Protein AF-A0A926E1I6-F1 (afdb_monomer_lite)

Radius of gyration: 15.55 Å; chains: 1; boundin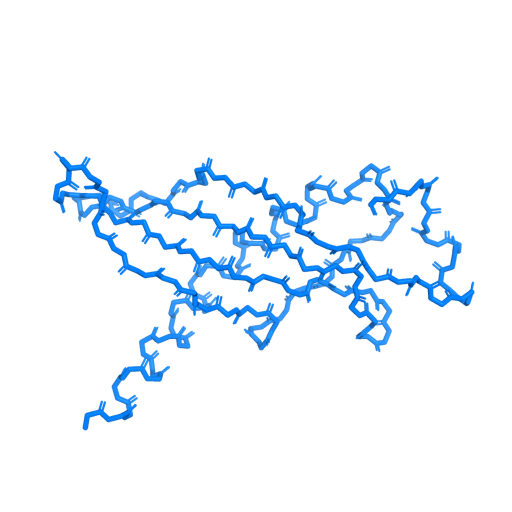g box: 35×35×46 Å

Foldseek 3Di:
DVVVVVVVLLVVLVVCVVVVQVVQQVVCVQWFPDRWDFDSVQKDFDDWDADVPHNQKIKTKIWGQTADDPRHGFFTKIWIWMAGNPPRDIDTPDIDTPGTDDDDPVRVVGTPDDD

Organism: NCBI:txid2763658

Structure (mmCIF, N/CA/C/O backbone):
data_AF-A0A926E1I6-F1
#
_entry.id   AF-A0A926E1I6-F1
#
loop_
_atom_site.group_PDB
_atom_site.id
_atom_site.type_symbol
_atom_site.label_atom_id
_atom_site.label_alt_id
_atom_site.label_comp_id
_atom_site.label_asym_id
_atom_site.label_entity_id
_atom_site.label_seq_id
_atom_site.pdbx_PDB_ins_code
_atom_site.Cartn_x
_atom_site.Cartn_y
_atom_site.Cartn_z
_atom_site.occupancy
_atom_site.B_iso_or_equiv
_atom_site.auth_seq_id
_atom_site.auth_comp_id
_atom_site.auth_asym_id
_atom_site.auth_atom_id
_atom_site.pdbx_PDB_model_num
ATOM 1 N N . MET A 1 1 ? 7.676 -23.881 -13.061 1.00 49.50 1 MET A N 1
ATOM 2 C CA . MET A 1 1 ? 7.232 -22.500 -13.372 1.00 49.50 1 MET A CA 1
ATOM 3 C C . MET A 1 1 ? 6.436 -21.828 -12.245 1.00 49.50 1 MET A C 1
ATOM 5 O O . MET A 1 1 ? 6.685 -20.659 -12.005 1.00 49.50 1 MET A O 1
ATOM 9 N N . HIS A 1 2 ? 5.565 -22.513 -11.486 1.00 56.94 2 HIS A N 1
ATOM 10 C CA . HIS A 1 2 ? 4.769 -21.868 -10.417 1.00 56.94 2 HIS A CA 1
ATOM 11 C C . HIS A 1 2 ? 5.560 -21.263 -9.236 1.00 56.94 2 HIS A C 1
ATOM 13 O O . HIS A 1 2 ? 5.134 -20.256 -8.677 1.00 56.94 2 HIS A O 1
ATOM 19 N N . HIS A 1 3 ? 6.716 -21.825 -8.864 1.00 60.47 3 HIS A N 1
ATOM 20 C CA . HIS A 1 3 ? 7.511 -21.316 -7.735 1.00 60.47 3 HIS A CA 1
ATOM 21 C C . HIS A 1 3 ? 8.189 -19.962 -8.008 1.00 60.47 3 HIS A C 1
ATOM 23 O O . HIS A 1 3 ? 8.269 -19.137 -7.102 1.00 60.47 3 HIS A O 1
ATOM 29 N N . ALA A 1 4 ? 8.630 -19.711 -9.246 1.00 64.56 4 ALA A N 1
ATOM 30 C CA . ALA A 1 4 ? 9.307 -18.465 -9.615 1.00 64.56 4 ALA A CA 1
ATOM 31 C C . ALA A 1 4 ? 8.361 -17.253 -9.553 1.00 64.56 4 ALA A C 1
ATOM 33 O O . ALA A 1 4 ? 8.743 -16.200 -9.049 1.00 64.56 4 ALA A O 1
ATOM 34 N N . ASN A 1 5 ? 7.103 -17.425 -9.976 1.00 77.69 5 ASN A N 1
ATOM 35 C CA . ASN A 1 5 ? 6.099 -16.358 -9.934 1.00 77.69 5 ASN A CA 1
ATOM 36 C C . ASN A 1 5 ? 5.754 -15.959 -8.495 1.00 77.69 5 ASN A C 1
ATOM 38 O O . ASN A 1 5 ? 5.667 -14.775 -8.190 1.00 77.69 5 ASN A O 1
ATOM 42 N N . ARG A 1 6 ? 5.633 -16.939 -7.588 1.00 83.88 6 ARG A N 1
ATOM 43 C CA . ARG A 1 6 ? 5.348 -16.667 -6.173 1.00 83.88 6 ARG A CA 1
ATOM 44 C C . ARG A 1 6 ? 6.499 -15.937 -5.483 1.00 83.88 6 ARG A C 1
ATOM 46 O O . ARG A 1 6 ? 6.255 -14.981 -4.759 1.00 83.88 6 ARG A O 1
ATOM 53 N N . LEU A 1 7 ? 7.740 -16.352 -5.748 1.00 88.38 7 LEU A N 1
ATOM 54 C CA . LEU A 1 7 ? 8.915 -15.663 -5.217 1.00 88.38 7 LEU A CA 1
ATOM 55 C C . LEU A 1 7 ? 8.991 -14.220 -5.734 1.00 88.38 7 LEU A C 1
ATOM 57 O O . LEU A 1 7 ? 9.211 -13.311 -4.945 1.00 88.38 7 LEU A O 1
ATOM 61 N N . CYS A 1 8 ? 8.741 -14.002 -7.029 1.00 89.25 8 CYS A N 1
ATOM 62 C CA . CYS A 1 8 ? 8.693 -12.661 -7.613 1.00 89.25 8 CYS A CA 1
ATOM 63 C C . CYS A 1 8 ? 7.630 -11.779 -6.937 1.00 89.25 8 CYS A C 1
ATOM 65 O O . CYS A 1 8 ? 7.934 -10.660 -6.527 1.00 89.25 8 CYS A O 1
ATOM 67 N N . GLU A 1 9 ? 6.410 -12.292 -6.749 1.00 90.38 9 GLU A N 1
ATOM 68 C CA . GLU A 1 9 ? 5.351 -11.573 -6.034 1.00 90.38 9 GLU A CA 1
ATOM 69 C C . GLU A 1 9 ? 5.746 -11.219 -4.596 1.00 90.38 9 GLU A C 1
ATOM 71 O O . GLU A 1 9 ? 5.542 -10.083 -4.167 1.00 90.38 9 GLU A O 1
ATOM 76 N N . ASP A 1 10 ? 6.314 -12.167 -3.851 1.00 91.38 10 ASP A N 1
ATOM 77 C CA . ASP A 1 10 ? 6.719 -11.951 -2.461 1.00 91.38 10 ASP A CA 1
ATOM 78 C C . ASP A 1 10 ? 7.869 -10.937 -2.360 1.00 91.38 10 ASP A C 1
ATOM 80 O O . ASP A 1 10 ? 7.849 -10.063 -1.489 1.00 91.38 10 ASP A O 1
ATOM 84 N N . THR A 1 11 ? 8.823 -10.978 -3.294 1.00 93.25 11 THR A N 1
ATOM 85 C CA . THR A 1 11 ? 9.897 -9.984 -3.404 1.00 93.25 11 THR A CA 1
ATOM 86 C C . THR A 1 11 ? 9.348 -8.596 -3.721 1.00 93.25 11 THR A C 1
ATOM 88 O O . THR A 1 11 ? 9.720 -7.634 -3.051 1.00 93.25 11 THR A O 1
ATOM 91 N N . LEU A 1 12 ? 8.421 -8.471 -4.676 1.00 94.00 12 LEU A N 1
ATOM 92 C CA . LEU A 1 12 ? 7.778 -7.191 -4.979 1.00 94.00 12 LEU A CA 1
ATOM 93 C C . LEU A 1 12 ? 7.023 -6.660 -3.753 1.00 94.00 12 LEU A C 1
ATOM 95 O O . LEU A 1 12 ? 7.217 -5.512 -3.361 1.00 94.00 12 LEU A O 1
ATOM 99 N N . ARG A 1 13 ? 6.229 -7.490 -3.066 1.00 94.69 13 ARG A N 1
ATOM 100 C CA . ARG A 1 13 ? 5.560 -7.076 -1.820 1.00 94.69 13 ARG A CA 1
ATOM 101 C C . ARG A 1 13 ? 6.566 -6.560 -0.792 1.00 94.69 13 ARG A C 1
ATOM 103 O O . ARG A 1 13 ? 6.329 -5.511 -0.205 1.00 94.69 13 ARG A O 1
ATOM 110 N N . ALA A 1 14 ? 7.686 -7.254 -0.593 1.00 93.81 14 ALA A N 1
ATOM 111 C CA . ALA A 1 14 ? 8.718 -6.842 0.356 1.00 93.81 14 ALA A CA 1
ATOM 112 C C . ALA A 1 14 ? 9.366 -5.495 -0.015 1.00 93.81 14 ALA A C 1
ATOM 114 O O . ALA A 1 14 ? 9.517 -4.641 0.857 1.00 93.81 14 ALA A O 1
ATOM 115 N N . ILE A 1 15 ? 9.690 -5.283 -1.296 1.00 94.56 15 ILE A N 1
ATOM 116 C CA . ILE A 1 15 ? 10.298 -4.041 -1.801 1.00 94.56 15 ILE A CA 1
ATOM 117 C C . ILE A 1 15 ? 9.346 -2.849 -1.634 1.00 94.56 15 ILE A C 1
ATOM 119 O O . ILE A 1 15 ? 9.758 -1.784 -1.178 1.00 94.56 15 ILE A O 1
ATOM 123 N N . PHE A 1 16 ? 8.064 -3.020 -1.971 1.00 96.06 16 PHE A N 1
ATOM 124 C CA . PHE A 1 16 ? 7.092 -1.921 -1.986 1.00 96.06 16 PHE A CA 1
ATOM 125 C C . PHE A 1 16 ? 6.386 -1.686 -0.642 1.00 96.06 16 PHE A C 1
ATOM 127 O O . PHE A 1 16 ? 5.776 -0.631 -0.456 1.00 96.06 16 PHE A O 1
ATOM 134 N N . LEU A 1 17 ? 6.472 -2.621 0.312 1.00 96.25 17 LEU A N 1
ATOM 135 C CA . LEU A 1 17 ? 5.801 -2.525 1.614 1.00 96.25 17 LEU A CA 1
ATOM 136 C C . LEU A 1 17 ? 6.125 -1.240 2.398 1.00 96.25 17 LEU A C 1
ATOM 138 O O . LEU A 1 17 ? 5.175 -0.630 2.897 1.00 96.25 17 LEU A O 1
ATOM 142 N N . PRO A 1 18 ? 7.392 -0.789 2.527 1.00 95.94 18 PRO A N 1
ATOM 143 C CA . PRO A 1 18 ? 7.698 0.436 3.266 1.00 95.94 18 PRO A CA 1
ATOM 144 C C . PRO A 1 18 ? 6.970 1.649 2.685 1.00 95.94 18 PRO A C 1
ATOM 146 O O . PRO A 1 18 ? 6.310 2.387 3.416 1.00 95.94 18 PRO A O 1
ATOM 149 N N . ARG A 1 19 ? 6.998 1.790 1.354 1.00 96.12 19 ARG A N 1
ATOM 150 C CA . ARG A 1 19 ? 6.347 2.900 0.659 1.00 96.12 19 ARG A CA 1
ATOM 151 C C . ARG A 1 19 ? 4.826 2.801 0.730 1.00 96.12 19 ARG A C 1
ATOM 153 O O . ARG A 1 19 ? 4.168 3.784 1.039 1.00 96.12 19 ARG A O 1
ATOM 160 N N . ALA A 1 20 ? 4.254 1.613 0.533 1.00 97.31 20 ALA A N 1
ATOM 161 C CA . ALA A 1 20 ? 2.814 1.400 0.681 1.00 97.31 20 ALA A CA 1
ATOM 162 C C . ALA A 1 20 ? 2.325 1.737 2.103 1.00 97.31 20 ALA A C 1
ATOM 164 O O . ALA A 1 20 ? 1.265 2.339 2.268 1.00 97.31 20 ALA A O 1
ATOM 165 N N . ARG A 1 21 ? 3.109 1.396 3.135 1.00 97.31 21 ARG A N 1
ATOM 166 C CA . ARG A 1 21 ? 2.796 1.728 4.532 1.00 97.31 21 ARG A CA 1
ATOM 167 C C . ARG A 1 21 ? 2.818 3.235 4.782 1.00 97.31 21 ARG A C 1
ATOM 169 O O . ARG A 1 21 ? 1.913 3.729 5.452 1.00 97.31 21 ARG A O 1
ATOM 176 N N . GLU A 1 22 ? 3.816 3.951 4.264 1.00 96.94 22 GLU A N 1
ATOM 177 C CA . GLU A 1 22 ? 3.859 5.420 4.334 1.00 96.94 22 GLU A CA 1
ATOM 178 C C . GLU A 1 22 ? 2.606 6.040 3.721 1.00 96.94 22 GLU A C 1
ATOM 180 O O . GLU A 1 22 ? 1.983 6.898 4.343 1.00 96.94 22 GLU A O 1
ATOM 185 N N . GLU A 1 23 ? 2.202 5.559 2.547 1.00 97.25 23 GLU A N 1
ATOM 186 C CA . GLU A 1 23 ? 1.047 6.087 1.826 1.00 97.25 23 GLU A CA 1
ATOM 187 C C . GLU A 1 23 ? -0.277 5.835 2.545 1.00 97.25 23 GLU A C 1
ATOM 189 O O . GLU A 1 23 ? -1.085 6.751 2.695 1.00 97.25 23 GLU A O 1
ATOM 194 N N . VAL A 1 24 ? -0.463 4.632 3.090 1.00 97.38 24 VAL A N 1
ATOM 195 C CA . VAL A 1 24 ? -1.607 4.318 3.956 1.00 97.38 24 VAL A CA 1
ATOM 196 C C . VAL A 1 24 ? -1.616 5.226 5.189 1.00 97.38 24 VAL A C 1
ATOM 198 O O . VAL A 1 24 ? -2.639 5.824 5.508 1.00 97.38 24 VAL A O 1
ATOM 201 N N . CYS A 1 25 ? -0.484 5.370 5.882 1.00 97.31 25 CYS A N 1
ATOM 202 C CA . CYS A 1 25 ? -0.409 6.203 7.085 1.00 97.31 25 CYS A CA 1
ATOM 203 C C . CYS A 1 25 ? -0.647 7.684 6.780 1.00 97.31 25 CYS A C 1
ATOM 205 O O . CYS A 1 25 ? -1.201 8.398 7.611 1.00 97.31 25 CYS A O 1
ATOM 207 N N . ARG A 1 26 ? -0.198 8.155 5.613 1.00 97.31 26 ARG A N 1
ATOM 208 C CA . ARG A 1 26 ? -0.433 9.517 5.140 1.00 97.31 26 ARG A CA 1
ATOM 209 C C . ARG A 1 26 ? -1.913 9.746 4.865 1.00 97.31 26 ARG A C 1
ATOM 211 O O . ARG A 1 26 ? -2.444 10.729 5.360 1.00 97.31 26 ARG A O 1
ATOM 218 N N . TYR A 1 27 ? -2.561 8.833 4.140 1.00 96.56 27 TYR A N 1
ATOM 219 C CA . TYR A 1 27 ? -3.982 8.934 3.810 1.00 96.56 27 TYR A CA 1
ATOM 220 C C . TYR A 1 27 ? -4.866 8.928 5.062 1.00 96.56 27 TYR A C 1
ATOM 222 O O . TYR A 1 27 ? -5.725 9.786 5.210 1.00 96.56 27 TYR A O 1
ATOM 230 N N . TYR A 1 28 ? -4.629 8.000 5.994 1.00 96.81 28 TYR A N 1
ATOM 231 C CA . TYR A 1 28 ? -5.476 7.844 7.182 1.00 96.81 28 TYR A CA 1
ATOM 232 C C . TYR A 1 28 ? -5.142 8.786 8.342 1.00 96.81 28 TYR A C 1
ATOM 234 O O . TYR A 1 28 ? -5.827 8.736 9.362 1.00 96.81 28 TYR A O 1
ATOM 242 N N . ARG A 1 29 ? -4.122 9.645 8.216 1.00 96.19 29 ARG A N 1
ATOM 243 C CA . ARG A 1 29 ? -3.700 10.549 9.299 1.00 96.19 29 ARG A CA 1
ATOM 244 C C . ARG A 1 29 ? -4.832 11.449 9.787 1.00 96.19 29 ARG A C 1
ATOM 246 O O . ARG A 1 29 ? -4.915 11.715 10.979 1.00 96.19 29 ARG A O 1
ATOM 253 N N . ASP A 1 30 ? -5.685 11.889 8.872 1.00 94.94 30 ASP A N 1
ATOM 254 C CA . ASP A 1 30 ? -6.777 12.801 9.202 1.00 94.94 30 ASP A CA 1
ATOM 255 C C . ASP A 1 30 ? -8.021 12.047 9.700 1.00 94.94 30 ASP A C 1
ATOM 257 O O . ASP A 1 30 ? -8.941 12.653 10.238 1.00 94.94 30 ASP A O 1
ATOM 261 N N . PHE A 1 31 ? -8.063 10.723 9.543 1.00 95.31 31 PHE A N 1
ATOM 262 C CA . PHE A 1 31 ? -9.222 9.885 9.859 1.00 95.31 31 PHE A CA 1
ATOM 263 C C . PHE A 1 31 ? -9.049 9.080 11.146 1.00 95.31 31 PHE A C 1
ATOM 265 O O . PHE A 1 31 ? -10.042 8.729 11.781 1.00 95.31 31 PHE A O 1
ATOM 272 N N . LEU A 1 32 ? -7.807 8.781 11.531 1.00 96.25 32 LEU A N 1
ATOM 273 C CA . LEU A 1 32 ? -7.481 7.919 12.660 1.00 96.25 32 LEU A CA 1
ATOM 274 C C . LEU A 1 32 ? -6.452 8.575 13.579 1.00 96.25 32 LEU A C 1
ATOM 276 O O . LEU A 1 32 ? -5.469 9.154 13.119 1.00 96.25 32 LEU A O 1
ATOM 280 N N . THR A 1 33 ? -6.614 8.392 14.888 1.00 96.31 33 THR A N 1
ATOM 281 C CA . THR A 1 33 ? -5.602 8.805 15.880 1.00 96.31 33 THR A CA 1
ATOM 282 C C . THR A 1 33 ? -4.388 7.872 15.892 1.00 96.31 33 THR A C 1
ATOM 284 O O . THR A 1 33 ? -3.303 8.247 16.343 1.00 96.31 33 THR A O 1
ATOM 287 N N . VAL A 1 34 ? -4.550 6.653 15.371 1.00 95.94 34 VAL A N 1
ATOM 288 C CA . VAL A 1 34 ? -3.506 5.630 15.274 1.00 95.94 34 VAL A CA 1
ATOM 289 C C . VAL A 1 34 ? -3.072 5.419 13.830 1.00 95.94 34 VAL A C 1
ATOM 291 O O . VAL A 1 34 ? -3.853 5.545 12.890 1.00 95.94 34 VAL A O 1
ATOM 294 N N . LYS A 1 35 ? -1.811 5.026 13.639 1.00 96.69 35 LYS A N 1
ATOM 295 C CA . LYS A 1 35 ? -1.306 4.639 12.317 1.00 96.69 35 LYS A CA 1
ATOM 296 C C . LYS A 1 35 ? -1.846 3.253 11.946 1.00 96.69 35 LYS A C 1
ATOM 298 O O . LYS A 1 35 ? -1.563 2.305 12.689 1.00 96.69 35 LYS A O 1
ATOM 303 N N . PRO A 1 36 ? -2.544 3.087 10.806 1.00 96.50 36 PRO A N 1
ATOM 304 C CA . PRO A 1 36 ? -2.860 1.761 10.304 1.00 96.50 36 PRO A CA 1
ATOM 305 C C . PRO A 1 36 ? -1.596 0.948 10.072 1.00 96.50 36 PRO A C 1
ATOM 307 O O . PRO A 1 36 ? -0.550 1.457 9.659 1.00 96.50 36 PRO A O 1
ATOM 310 N N . GLN A 1 37 ? -1.716 -0.347 10.295 1.00 96.31 37 GLN A N 1
ATOM 311 C CA . GLN A 1 37 ? -0.671 -1.304 10.022 1.00 96.31 37 GLN A CA 1
ATOM 312 C C . GLN A 1 37 ? -0.892 -1.951 8.656 1.00 96.31 37 GLN A C 1
ATOM 314 O O . GLN A 1 37 ? -2.015 -2.146 8.188 1.00 96.31 37 GLN A O 1
ATOM 319 N N . LEU A 1 38 ? 0.224 -2.298 8.025 1.00 96.19 38 LEU A N 1
ATOM 320 C CA . LEU A 1 38 ? 0.272 -3.040 6.776 1.00 96.19 38 LEU A CA 1
ATOM 321 C C . LEU A 1 38 ? 1.412 -4.051 6.889 1.00 96.19 38 LEU A C 1
ATOM 323 O O . LEU A 1 38 ? 2.548 -3.676 7.202 1.00 96.19 38 LEU A O 1
ATOM 327 N N . MET A 1 39 ? 1.104 -5.325 6.667 1.00 92.62 39 MET A N 1
ATOM 328 C CA . MET A 1 39 ? 2.070 -6.427 6.628 1.00 92.62 39 MET A CA 1
ATOM 329 C C . MET A 1 39 ? 2.102 -7.033 5.222 1.00 92.62 39 MET A C 1
ATOM 331 O O . MET A 1 39 ? 1.227 -6.748 4.407 1.00 92.62 39 MET A O 1
ATOM 335 N N . CYS A 1 40 ? 3.108 -7.853 4.913 1.00 88.25 40 CYS A N 1
ATOM 336 C CA . CYS A 1 40 ? 3.306 -8.367 3.553 1.00 88.25 40 CYS A CA 1
ATOM 337 C C . CYS A 1 40 ? 2.095 -9.158 3.025 1.00 88.25 40 CYS A C 1
ATOM 339 O O . CYS A 1 40 ? 1.730 -9.004 1.864 1.00 88.25 40 CYS A O 1
ATOM 341 N N . TRP A 1 41 ? 1.411 -9.929 3.877 1.00 88.25 41 TRP A N 1
ATOM 342 C CA . TRP A 1 41 ? 0.196 -10.670 3.504 1.00 88.25 41 TRP A CA 1
ATOM 343 C C . TRP A 1 41 ? -1.047 -9.786 3.329 1.00 88.25 41 TRP A C 1
ATOM 345 O O . TRP A 1 41 ? -2.060 -10.249 2.814 1.00 88.25 41 TRP A O 1
ATOM 355 N N . CYS A 1 42 ? -0.983 -8.517 3.739 1.00 93.75 42 CYS A N 1
ATOM 356 C CA . CYS A 1 42 ? -2.022 -7.514 3.502 1.00 93.75 42 CYS A CA 1
ATOM 357 C C . CYS A 1 42 ? -1.826 -6.785 2.164 1.00 93.75 42 CYS A C 1
ATOM 359 O O . CYS A 1 42 ? -2.519 -5.803 1.907 1.00 93.75 42 CYS A O 1
ATOM 361 N N . MET A 1 43 ? -0.871 -7.218 1.337 1.00 96.56 43 MET A N 1
ATOM 362 C CA . MET A 1 43 ? -0.593 -6.653 0.021 1.00 96.56 43 MET A CA 1
ATOM 363 C C . MET A 1 43 ? -0.756 -7.721 -1.051 1.00 96.56 43 MET A C 1
ATOM 365 O O . MET A 1 43 ? -0.108 -8.766 -1.017 1.00 96.56 43 MET A O 1
ATOM 369 N N . LYS A 1 44 ? -1.576 -7.442 -2.056 1.00 95.62 44 LYS A N 1
ATOM 370 C CA . LYS A 1 44 ? -1.787 -8.322 -3.201 1.00 95.62 44 LYS A CA 1
ATOM 371 C C . LYS A 1 44 ? -1.320 -7.617 -4.465 1.00 95.62 44 LYS A C 1
ATOM 373 O O . LYS A 1 44 ? -1.821 -6.542 -4.769 1.00 95.62 44 LYS A O 1
ATOM 378 N N . LEU A 1 45 ? -0.384 -8.221 -5.196 1.00 95.75 45 LEU A N 1
ATOM 379 C CA . LEU A 1 45 ? -0.054 -7.777 -6.549 1.00 95.75 45 LEU A CA 1
ATOM 380 C C . LEU A 1 45 ? -1.256 -8.084 -7.447 1.00 95.75 45 LEU A C 1
ATOM 382 O O . LEU A 1 45 ? -1.695 -9.230 -7.523 1.00 95.75 45 LEU A O 1
ATOM 386 N N . VAL A 1 46 ? -1.817 -7.053 -8.068 1.00 95.62 46 VAL A N 1
ATOM 387 C CA . VAL A 1 46 ? -2.991 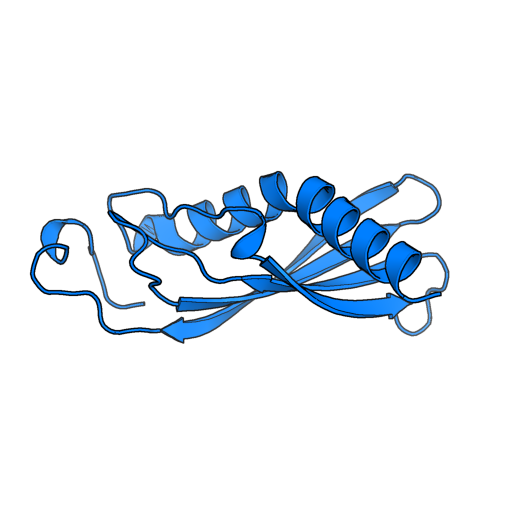-7.159 -8.943 1.00 95.62 46 VAL A CA 1
ATOM 388 C C . VAL A 1 46 ? -2.567 -7.174 -10.399 1.00 95.62 46 VAL A C 1
ATOM 390 O O . VAL A 1 46 ? -3.121 -7.934 -11.190 1.00 95.62 46 VAL A O 1
ATOM 393 N N . ASN A 1 47 ? -1.606 -6.325 -10.760 1.00 94.50 47 ASN A N 1
ATOM 394 C CA . ASN A 1 47 ? -1.141 -6.208 -12.131 1.00 94.50 47 ASN A CA 1
ATOM 395 C C . ASN A 1 47 ? 0.304 -5.700 -12.187 1.00 94.50 47 ASN A C 1
ATOM 397 O O . ASN A 1 47 ? 0.716 -4.888 -11.358 1.00 94.50 47 ASN A O 1
ATOM 401 N N . LEU A 1 48 ? 1.038 -6.152 -13.199 1.00 93.62 48 LEU A N 1
ATOM 402 C CA . LEU A 1 48 ? 2.371 -5.688 -13.562 1.00 93.62 48 LEU A CA 1
ATOM 403 C C . LEU A 1 48 ? 2.395 -5.514 -15.081 1.00 93.62 48 LEU A C 1
ATOM 405 O O . LEU A 1 48 ? 2.175 -6.474 -15.817 1.00 93.62 48 LEU A O 1
ATOM 409 N N . ARG A 1 49 ? 2.631 -4.291 -15.555 1.00 93.75 49 ARG A N 1
ATOM 410 C CA . ARG A 1 49 ? 2.624 -3.964 -16.990 1.00 93.75 49 ARG A CA 1
ATOM 411 C C . ARG A 1 49 ? 3.619 -2.859 -17.312 1.00 93.75 49 ARG A C 1
ATOM 413 O O . ARG A 1 49 ? 4.009 -2.112 -16.423 1.00 93.75 49 ARG A O 1
ATOM 420 N N . HIS A 1 50 ? 3.963 -2.697 -18.584 1.00 91.88 50 HIS A N 1
ATOM 421 C CA . HIS A 1 50 ? 4.602 -1.464 -19.041 1.00 91.88 50 HIS A CA 1
ATOM 422 C C . HIS A 1 50 ? 3.609 -0.298 -19.027 1.00 91.88 50 HIS A C 1
ATOM 424 O O . HIS A 1 50 ? 2.398 -0.480 -19.202 1.00 91.88 50 HIS A O 1
ATOM 430 N N . SER A 1 51 ? 4.134 0.905 -18.831 1.00 89.31 51 SER A N 1
ATOM 431 C CA . SER A 1 51 ? 3.401 2.136 -19.074 1.00 89.31 51 SER A CA 1
ATOM 432 C C . SER A 1 51 ? 3.050 2.223 -20.567 1.00 89.31 51 SER A C 1
ATOM 434 O O . SER A 1 51 ? 3.908 1.954 -21.414 1.00 89.31 51 SER A O 1
ATOM 436 N N . PRO A 1 52 ? 1.804 2.569 -20.933 1.00 84.25 52 PRO A N 1
ATOM 437 C CA . PRO A 1 52 ? 1.429 2.728 -22.334 1.00 84.25 52 PRO A CA 1
ATOM 438 C C . PRO A 1 52 ? 2.334 3.749 -23.036 1.00 84.25 52 PRO A C 1
ATOM 440 O O . PRO A 1 52 ? 2.422 4.896 -22.609 1.00 84.25 52 PRO A O 1
ATOM 443 N N . GLY A 1 53 ? 3.006 3.331 -24.110 1.00 81.56 53 GLY A N 1
ATOM 444 C CA . GLY A 1 53 ? 3.887 4.202 -24.896 1.00 81.56 53 GLY A CA 1
ATOM 445 C C . GLY A 1 53 ? 5.267 4.481 -24.284 1.00 81.56 53 GLY A C 1
ATOM 446 O O . GLY A 1 53 ? 6.052 5.185 -24.908 1.00 81.56 53 GLY A O 1
ATOM 447 N N . GLU A 1 54 ? 5.595 3.916 -23.117 1.00 83.62 54 GLU A N 1
ATOM 448 C CA . GLU A 1 54 ? 6.895 4.091 -22.458 1.00 83.62 54 GLU A CA 1
ATOM 449 C C . GLU A 1 54 ? 7.415 2.735 -21.951 1.00 83.62 54 GLU A C 1
ATOM 451 O O . GLU A 1 54 ? 7.128 2.305 -20.833 1.00 83.62 54 GLU A O 1
ATOM 456 N N . CYS A 1 55 ? 8.192 2.039 -22.789 1.00 77.81 55 CYS A N 1
ATOM 457 C CA . CYS A 1 55 ? 8.736 0.716 -22.456 1.00 77.81 55 CYS A CA 1
ATOM 458 C C . CYS A 1 55 ? 9.712 0.750 -21.268 1.00 77.81 55 CYS A C 1
ATOM 460 O O . CYS A 1 55 ? 9.842 -0.251 -20.569 1.00 77.81 55 CYS A O 1
ATOM 462 N N . SER A 1 56 ? 10.334 1.900 -21.004 1.00 88.50 56 SER A N 1
ATOM 463 C CA . SER A 1 56 ? 11.269 2.129 -19.896 1.00 88.50 56 SER A CA 1
ATOM 464 C C . SER A 1 56 ? 10.600 2.341 -18.536 1.00 88.50 56 SER A C 1
ATOM 466 O O . SER A 1 56 ? 11.271 2.598 -17.537 1.00 88.50 56 SER A O 1
ATOM 468 N N . ARG A 1 57 ? 9.267 2.262 -18.469 1.00 93.81 57 ARG A N 1
ATOM 469 C CA . ARG A 1 57 ? 8.506 2.480 -17.240 1.00 93.81 57 ARG A CA 1
ATOM 470 C C . ARG A 1 57 ? 7.538 1.337 -16.999 1.00 93.81 57 ARG A C 1
ATOM 472 O O . ARG A 1 57 ? 6.719 1.003 -17.850 1.00 93.81 57 ARG A O 1
ATOM 479 N N . TYR A 1 58 ? 7.595 0.768 -15.806 1.00 94.56 58 TYR A N 1
ATOM 480 C CA . TYR A 1 58 ? 6.693 -0.280 -15.342 1.00 94.56 58 TYR A CA 1
ATOM 481 C C . TYR A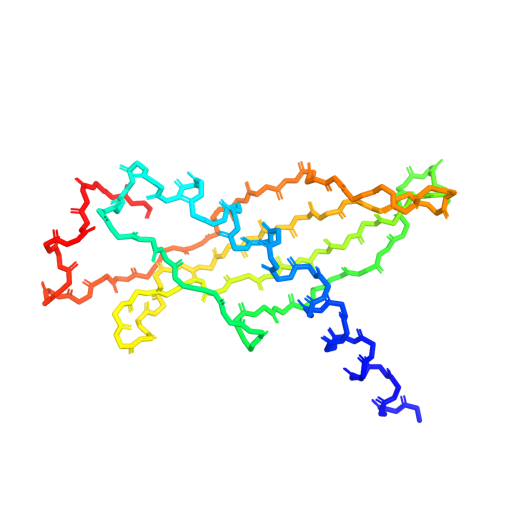 1 58 ? 5.643 0.315 -14.416 1.00 94.56 58 TYR A C 1
ATOM 483 O O . TYR A 1 58 ? 5.954 1.199 -13.625 1.00 94.56 58 TYR A O 1
ATOM 491 N N . LEU A 1 59 ? 4.413 -0.184 -14.493 1.00 96.38 59 LEU A N 1
ATOM 492 C CA . LEU A 1 59 ? 3.318 0.112 -13.577 1.00 96.38 59 LEU A CA 1
ATOM 493 C C . LEU A 1 59 ? 2.987 -1.143 -12.773 1.00 96.38 59 LEU A C 1
ATOM 495 O O . LEU A 1 59 ? 2.754 -2.215 -13.342 1.00 96.38 59 LEU A O 1
ATOM 499 N N . ILE A 1 60 ? 2.951 -0.985 -11.454 1.00 96.56 60 ILE A N 1
ATOM 500 C CA . ILE A 1 60 ? 2.733 -2.060 -10.490 1.00 96.56 60 ILE A CA 1
ATOM 501 C C . ILE A 1 60 ? 1.531 -1.697 -9.631 1.00 96.56 60 ILE A C 1
ATOM 503 O O . ILE A 1 60 ? 1.579 -0.737 -8.859 1.00 96.56 60 ILE A O 1
ATOM 507 N N . ASP A 1 61 ? 0.462 -2.475 -9.763 1.00 97.56 61 ASP A N 1
ATOM 508 C CA . ASP A 1 61 ? -0.773 -2.260 -9.022 1.00 97.56 61 ASP A CA 1
ATOM 509 C C . ASP A 1 61 ? -0.856 -3.213 -7.832 1.00 97.56 61 ASP A C 1
ATOM 511 O O . ASP A 1 61 ? -0.801 -4.436 -7.992 1.00 97.56 61 ASP A O 1
ATOM 515 N N . PHE A 1 62 ? -1.070 -2.653 -6.646 1.00 98.00 62 PHE A N 1
ATOM 516 C CA . PHE A 1 62 ? -1.337 -3.394 -5.423 1.00 98.00 62 PHE A CA 1
ATOM 517 C C . PHE A 1 62 ? -2.751 -3.130 -4.907 1.00 98.00 62 PHE A C 1
ATOM 519 O O . PHE A 1 62 ? -3.242 -1.999 -4.913 1.00 98.00 62 PHE A O 1
ATOM 526 N N . GLU A 1 63 ? -3.380 -4.181 -4.392 1.00 98.19 63 GLU A N 1
ATOM 527 C CA . GLU A 1 63 ? -4.492 -4.087 -3.451 1.00 98.19 63 GLU A CA 1
ATOM 528 C C . GLU A 1 63 ? -3.947 -4.217 -2.029 1.00 98.19 63 GLU A C 1
ATOM 530 O O . GLU A 1 63 ? -3.158 -5.118 -1.733 1.00 98.19 63 GLU A O 1
ATOM 535 N N . LEU A 1 64 ? -4.349 -3.294 -1.160 1.00 98.25 64 LEU A N 1
ATOM 536 C CA . LEU A 1 64 ? -3.909 -3.215 0.227 1.00 98.25 64 LEU A CA 1
ATOM 537 C C . LEU A 1 64 ? -5.095 -3.428 1.163 1.00 98.25 64 LEU A C 1
ATOM 539 O O . LEU A 1 64 ? -6.188 -2.915 0.917 1.00 98.25 64 LEU A O 1
ATOM 543 N N . TYR A 1 65 ? -4.832 -4.106 2.272 1.00 97.81 65 TYR A N 1
ATOM 544 C CA . TYR A 1 65 ? -5.795 -4.367 3.339 1.00 97.81 65 TYR A CA 1
ATOM 545 C C . TYR A 1 65 ? -5.249 -3.800 4.657 1.00 97.81 65 TYR A C 1
ATOM 547 O O . TYR A 1 65 ? -4.757 -4.561 5.497 1.00 97.81 65 TYR A O 1
ATOM 555 N N . PRO A 1 66 ? -5.226 -2.463 4.818 1.00 97.56 66 PRO A N 1
ATOM 556 C CA . PRO A 1 66 ? -4.753 -1.845 6.048 1.00 97.56 66 PRO A CA 1
ATOM 557 C C . PRO A 1 66 ? -5.638 -2.248 7.226 1.00 97.56 66 PRO A C 1
ATOM 559 O O . PRO A 1 66 ? -6.850 -2.433 7.080 1.00 97.56 66 PRO A O 1
ATOM 562 N N . TYR A 1 67 ? -5.031 -2.367 8.402 1.00 96.94 67 TYR A N 1
ATOM 563 C CA . TYR A 1 67 ? -5.737 -2.782 9.608 1.00 96.94 67 TYR A CA 1
ATOM 564 C C . TYR A 1 67 ? -5.308 -1.986 10.842 1.00 96.94 67 TYR A C 1
ATOM 566 O O . TYR A 1 67 ? -4.216 -1.423 10.890 1.00 96.94 67 TYR A O 1
ATOM 574 N N . ILE A 1 68 ? -6.160 -1.977 11.864 1.00 95.69 68 ILE A N 1
ATOM 575 C CA . ILE A 1 68 ? -5.889 -1.398 13.187 1.00 95.69 68 ILE A CA 1
ATOM 576 C C . ILE A 1 68 ? -6.110 -2.448 14.285 1.00 95.69 68 ILE A C 1
ATOM 578 O O . ILE A 1 68 ? -6.709 -3.499 14.043 1.00 95.69 68 ILE A O 1
ATOM 582 N N . GLY A 1 69 ? -5.599 -2.181 15.490 1.00 90.19 69 GLY A N 1
ATOM 583 C CA . GLY A 1 69 ? -5.777 -3.056 16.651 1.00 90.19 69 GLY A CA 1
ATOM 584 C C . GLY A 1 69 ? -5.345 -4.505 16.390 1.00 90.19 69 GLY A C 1
ATOM 585 O O . GLY A 1 69 ? -4.298 -4.765 15.789 1.00 90.19 69 GLY A O 1
ATOM 586 N N . GLN A 1 70 ? -6.173 -5.463 16.815 1.00 89.19 70 GLN A N 1
ATOM 587 C CA . GLN A 1 70 ? -5.947 -6.899 16.620 1.00 89.19 70 GLN A CA 1
ATOM 588 C C . GLN A 1 70 ? -6.278 -7.358 15.186 1.00 89.19 70 GLN A C 1
ATOM 590 O O . GLN A 1 70 ? -7.082 -8.261 14.977 1.00 89.19 70 GLN A O 1
ATOM 595 N N . LYS A 1 71 ? -5.633 -6.750 14.181 1.00 91.75 71 LYS A N 1
ATOM 596 C CA . LYS A 1 71 ? -5.787 -7.101 12.754 1.00 91.75 71 LYS A CA 1
ATOM 597 C C . LYS A 1 71 ? -7.188 -6.857 12.180 1.00 91.75 71 LYS A C 1
ATOM 599 O O . LYS A 1 71 ? -7.602 -7.534 11.240 1.00 91.75 71 LYS A O 1
ATOM 604 N N . VAL A 1 72 ? -7.893 -5.847 12.689 1.00 95.19 72 VAL A N 1
ATOM 605 C CA . VAL A 1 72 ? -9.186 -5.419 12.143 1.00 95.19 72 VAL A CA 1
ATOM 606 C C . VAL A 1 72 ? -8.947 -4.645 10.852 1.00 95.19 72 VAL A C 1
ATOM 608 O O . VAL A 1 72 ? -8.467 -3.514 10.883 1.00 95.19 72 VAL A O 1
ATOM 611 N N . THR A 1 73 ? -9.239 -5.272 9.712 1.00 96.69 73 THR A N 1
ATOM 612 C CA . THR A 1 73 ? -9.102 -4.634 8.394 1.00 96.69 73 THR A CA 1
ATOM 613 C C . THR A 1 73 ? -10.142 -3.531 8.247 1.00 96.69 73 THR A C 1
ATOM 615 O O . THR A 1 73 ? -11.329 -3.788 8.418 1.00 96.69 73 THR A O 1
ATOM 618 N N . ILE A 1 74 ? -9.700 -2.321 7.908 1.00 96.50 74 ILE A N 1
ATOM 619 C CA . ILE A 1 74 ? -10.568 -1.132 7.865 1.00 96.50 74 ILE A CA 1
ATOM 620 C C . ILE A 1 74 ? -10.992 -0.751 6.450 1.00 96.50 74 ILE A C 1
ATOM 622 O O . ILE A 1 74 ? -12.022 -0.112 6.266 1.00 96.50 74 ILE A O 1
ATOM 626 N N . ALA A 1 75 ? -10.229 -1.162 5.436 1.00 97.00 75 ALA A N 1
ATOM 627 C CA . ALA A 1 75 ? -10.540 -0.848 4.051 1.00 97.00 75 ALA A CA 1
ATOM 628 C C . ALA A 1 75 ? -9.891 -1.818 3.059 1.00 97.00 75 ALA A C 1
ATOM 630 O O . ALA A 1 75 ? -9.029 -2.627 3.403 1.00 97.00 75 ALA A O 1
ATOM 631 N N . VAL A 1 76 ? -10.304 -1.693 1.801 1.00 98.06 76 VAL A N 1
ATOM 632 C CA . VAL A 1 76 ? -9.558 -2.135 0.624 1.00 98.06 76 VAL A CA 1
ATOM 633 C C . VAL A 1 76 ? -9.059 -0.884 -0.082 1.00 98.06 76 VAL A C 1
ATOM 635 O O . VAL A 1 76 ? -9.870 -0.055 -0.498 1.00 98.06 76 VAL A O 1
ATOM 638 N N . CYS A 1 77 ? -7.749 -0.760 -0.258 1.00 98.19 77 CYS A N 1
ATOM 639 C CA . CYS A 1 77 ? -7.139 0.335 -1.010 1.00 98.19 77 CYS A CA 1
ATOM 640 C C . CYS A 1 77 ? -6.476 -0.194 -2.279 1.00 98.19 77 CYS A C 1
ATOM 642 O O . CYS A 1 77 ? -6.024 -1.336 -2.328 1.00 98.19 77 CYS A O 1
ATOM 644 N N . ARG A 1 78 ? -6.397 0.648 -3.307 1.00 98.06 78 ARG A N 1
ATOM 645 C CA . ARG A 1 78 ? -5.621 0.404 -4.522 1.00 98.06 78 ARG A CA 1
ATOM 646 C C . ARG A 1 78 ? -4.515 1.431 -4.640 1.00 98.06 78 ARG A C 1
ATOM 648 O O . ARG A 1 78 ? -4.741 2.622 -4.436 1.00 98.06 78 ARG A O 1
ATOM 655 N N . LEU A 1 79 ? -3.342 0.932 -4.989 1.00 97.56 79 LEU A N 1
ATOM 656 C CA . LEU A 1 79 ? -2.105 1.679 -5.078 1.00 97.56 79 LEU A CA 1
ATOM 657 C C . LEU A 1 79 ? -1.422 1.337 -6.395 1.00 97.56 79 LEU A C 1
ATOM 659 O O . LEU A 1 79 ? -1.276 0.156 -6.700 1.00 97.56 79 LEU A O 1
ATOM 663 N N . THR A 1 80 ? -0.970 2.343 -7.130 1.00 98.00 80 THR A N 1
ATOM 664 C CA . THR A 1 80 ? -0.155 2.144 -8.331 1.00 98.00 80 THR A CA 1
ATOM 665 C C . THR A 1 80 ? 1.185 2.822 -8.137 1.00 98.00 80 THR A C 1
ATOM 667 O O . THR A 1 80 ? 1.241 4.034 -7.919 1.00 98.00 80 THR A O 1
ATOM 670 N N . PHE A 1 81 ? 2.259 2.049 -8.257 1.00 97.31 81 PHE A N 1
ATOM 671 C CA . PHE A 1 81 ? 3.610 2.578 -8.375 1.00 97.31 81 PHE A CA 1
ATOM 672 C C . PHE A 1 81 ? 4.071 2.542 -9.824 1.00 97.31 81 PHE A C 1
ATOM 674 O O . PHE A 1 81 ? 3.724 1.615 -10.557 1.00 97.31 81 PHE A O 1
ATOM 681 N N . SER A 1 82 ? 4.894 3.512 -10.209 1.00 95.81 82 SER A N 1
ATOM 682 C CA . SER A 1 82 ? 5.745 3.392 -11.379 1.00 95.81 82 SER A CA 1
ATOM 683 C C . SER A 1 82 ? 7.194 3.141 -10.986 1.00 95.81 82 SER A C 1
ATOM 685 O O . SER A 1 82 ? 7.649 3.615 -9.944 1.00 95.81 82 SER A O 1
ATOM 687 N N . VAL A 1 83 ? 7.893 2.367 -11.813 1.00 95.31 83 VAL A N 1
ATOM 688 C CA . VAL A 1 83 ? 9.330 2.098 -11.698 1.00 95.31 83 VAL A CA 1
ATOM 689 C C . VAL A 1 83 ? 9.973 2.386 -13.040 1.00 95.31 83 VAL A C 1
ATOM 691 O O . VAL A 1 83 ? 9.535 1.834 -14.051 1.00 95.31 83 VAL A O 1
ATOM 694 N N . LYS A 1 84 ? 10.998 3.230 -13.061 1.00 93.50 84 LYS A N 1
ATOM 695 C CA . LYS A 1 84 ? 11.803 3.470 -14.261 1.00 93.50 84 LYS A CA 1
ATOM 696 C C . LYS A 1 84 ? 12.956 2.479 -14.347 1.00 93.50 84 LYS A C 1
ATOM 698 O O . LYS A 1 84 ? 13.592 2.176 -13.343 1.00 93.50 84 LYS A O 1
ATOM 703 N N . ASP A 1 85 ? 13.213 1.960 -15.540 1.00 88.19 85 ASP A N 1
ATOM 704 C CA . ASP A 1 8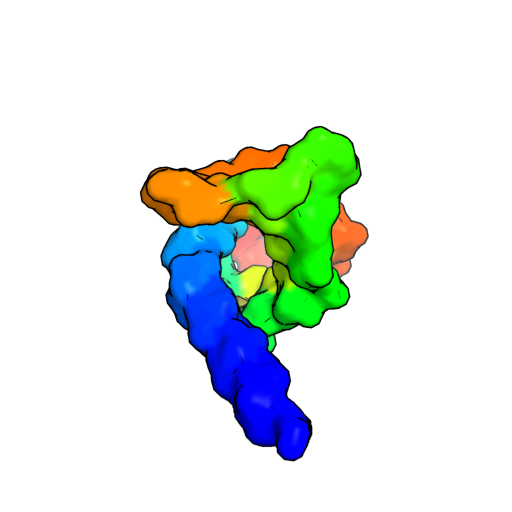5 ? 14.213 0.916 -15.774 1.00 88.19 85 ASP A CA 1
ATOM 705 C C . ASP A 1 85 ? 15.663 1.410 -15.649 1.00 88.19 85 ASP A C 1
ATOM 707 O O . ASP A 1 85 ? 16.525 0.663 -15.193 1.00 88.19 85 ASP A O 1
ATOM 711 N N . TYR A 1 86 ? 15.923 2.663 -16.023 1.00 87.62 86 TYR A N 1
ATOM 712 C CA . TYR A 1 86 ? 17.274 3.199 -16.156 1.00 87.62 86 TYR A CA 1
ATOM 713 C C . TYR A 1 86 ? 17.888 3.654 -14.823 1.00 87.62 86 TYR A C 1
ATOM 715 O O . TYR A 1 86 ? 19.104 3.577 -14.662 1.00 87.62 86 TYR A O 1
ATOM 723 N N . ASP A 1 87 ? 17.076 4.127 -13.871 1.00 91.25 87 ASP A N 1
ATOM 724 C CA . ASP A 1 87 ? 17.526 4.615 -12.556 1.00 91.25 87 ASP A CA 1
ATOM 725 C C . ASP A 1 87 ? 16.864 3.897 -11.369 1.00 91.25 87 ASP A C 1
ATOM 727 O O . ASP A 1 87 ? 17.250 4.121 -10.220 1.00 91.25 87 ASP A O 1
ATOM 731 N N . GLY A 1 88 ? 15.884 3.023 -11.621 1.00 89.88 88 GLY A N 1
ATOM 732 C CA . GLY A 1 88 ? 15.129 2.345 -10.571 1.00 89.88 88 GLY A CA 1
ATOM 733 C C . GLY A 1 88 ? 14.222 3.279 -9.767 1.00 89.88 88 GLY A C 1
ATOM 734 O O . GLY A 1 88 ? 13.773 2.893 -8.687 1.00 89.88 88 GLY A O 1
ATOM 735 N N . GLU A 1 89 ? 13.953 4.501 -10.243 1.00 93.00 89 GLU A N 1
ATOM 736 C CA . GLU A 1 89 ? 13.128 5.476 -9.534 1.00 93.00 89 GLU A CA 1
ATOM 7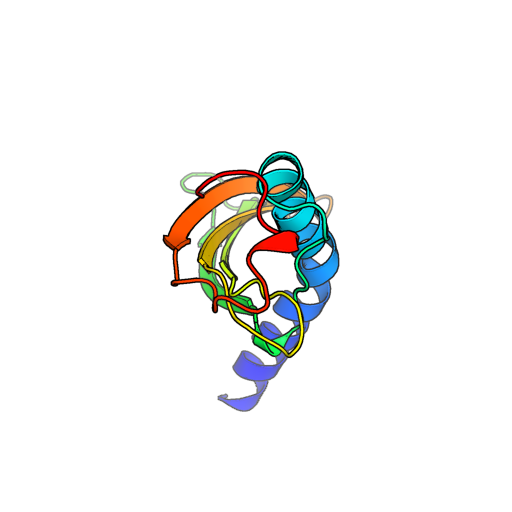37 C C . GLU A 1 89 ? 11.710 4.926 -9.325 1.00 93.00 89 GLU A C 1
ATOM 739 O O . GLU A 1 89 ? 10.997 4.622 -10.284 1.00 93.00 89 GLU A O 1
ATOM 744 N N . ILE A 1 90 ? 11.291 4.847 -8.056 1.00 94.19 90 ILE A N 1
ATOM 745 C CA . ILE A 1 90 ? 9.946 4.431 -7.652 1.00 94.19 90 ILE A CA 1
ATOM 746 C C . ILE A 1 90 ? 9.094 5.666 -7.351 1.00 94.19 90 ILE A C 1
ATOM 748 O O . ILE A 1 90 ? 9.388 6.429 -6.427 1.00 94.19 90 ILE A O 1
ATOM 752 N N . LYS A 1 91 ? 7.982 5.824 -8.069 1.00 94.69 91 LYS A N 1
ATOM 753 C CA . LYS A 1 91 ? 7.021 6.918 -7.877 1.00 94.69 91 LYS A CA 1
ATOM 754 C C . LYS A 1 91 ? 5.625 6.394 -7.600 1.00 94.69 91 LYS A C 1
ATOM 756 O O . LYS A 1 91 ? 5.192 5.413 -8.192 1.00 94.69 91 LYS A O 1
ATOM 761 N N . LEU A 1 92 ? 4.908 7.055 -6.695 1.00 96.50 92 LEU A N 1
ATOM 762 C CA . LEU A 1 92 ? 3.482 6.810 -6.517 1.00 96.50 92 LEU A CA 1
ATOM 763 C C . LEU A 1 92 ? 2.716 7.515 -7.636 1.00 96.50 92 LEU A C 1
ATOM 765 O O . LEU A 1 92 ? 2.783 8.735 -7.738 1.00 96.50 92 LEU A O 1
ATOM 769 N N . GLU A 1 93 ? 1.947 6.759 -8.410 1.00 96.75 93 GLU A N 1
ATOM 770 C CA . GLU A 1 93 ? 1.057 7.313 -9.435 1.00 96.75 93 GLU A CA 1
ATOM 771 C C . GLU A 1 93 ? -0.340 7.564 -8.884 1.00 96.75 93 GLU A C 1
ATOM 773 O O . GLU A 1 93 ? -0.971 8.571 -9.194 1.00 96.75 93 GLU A O 1
ATOM 778 N N . SER A 1 94 ? -0.851 6.637 -8.070 1.00 97.12 94 SER A N 1
ATOM 779 C CA . SER A 1 94 ? -2.178 6.783 -7.487 1.00 97.12 94 SER A CA 1
ATOM 780 C C . SER A 1 94 ? -2.335 6.007 -6.187 1.00 97.12 94 SER A C 1
ATOM 782 O O . SER A 1 94 ? -1.789 4.915 -6.018 1.00 97.12 94 SER A O 1
ATOM 784 N N . PHE A 1 95 ? -3.127 6.577 -5.283 1.00 97.88 95 PHE A N 1
ATOM 785 C CA . PHE A 1 95 ? -3.667 5.921 -4.101 1.00 97.88 95 PHE A CA 1
ATOM 786 C C . PHE A 1 95 ? -5.167 6.193 -4.072 1.00 97.88 95 PHE A C 1
ATOM 788 O O . PHE A 1 95 ? -5.588 7.341 -4.207 1.00 97.88 95 PHE A O 1
ATOM 795 N N . ARG A 1 96 ? -5.981 5.158 -3.873 1.00 97.00 96 ARG A N 1
ATOM 796 C CA . ARG A 1 96 ? -7.417 5.322 -3.629 1.00 97.00 96 ARG A CA 1
ATOM 797 C C . ARG A 1 96 ? -7.944 4.273 -2.669 1.00 97.00 96 ARG A C 1
ATOM 799 O O . ARG A 1 96 ? -7.606 3.095 -2.783 1.00 97.00 96 ARG A O 1
ATOM 806 N N . GLN A 1 97 ? -8.841 4.678 -1.785 1.00 96.88 97 GLN A N 1
ATOM 807 C CA . GLN A 1 97 ? -9.684 3.736 -1.066 1.00 96.88 97 GLN A CA 1
ATOM 808 C C . GLN A 1 97 ? -10.789 3.236 -2.008 1.00 96.88 97 GLN A C 1
ATOM 810 O O . GLN A 1 97 ? -11.443 4.023 -2.685 1.00 96.88 97 GLN A O 1
ATOM 815 N N . VAL A 1 98 ? -10.964 1.920 -2.098 1.00 97.31 98 VAL A N 1
ATOM 816 C CA . VAL A 1 98 ? -11.980 1.272 -2.946 1.00 97.31 98 VAL A CA 1
ATOM 817 C C . VAL A 1 98 ? -13.231 0.941 -2.141 1.00 97.31 98 VAL A C 1
ATOM 819 O O . VAL A 1 98 ? -14.341 1.045 -2.654 1.00 97.31 98 VAL A O 1
ATOM 822 N N . ARG A 1 99 ? -13.053 0.507 -0.891 1.00 96.31 99 ARG A N 1
ATOM 823 C CA . ARG A 1 99 ? -14.143 0.116 0.007 1.00 96.31 99 ARG A CA 1
ATOM 824 C C . ARG A 1 99 ? -13.714 0.278 1.460 1.00 96.31 99 ARG A C 1
ATOM 826 O O . ARG A 1 99 ? -12.597 -0.114 1.781 1.00 96.31 99 ARG A O 1
ATOM 833 N N . SER A 1 100 ? -14.619 0.731 2.319 1.00 96.00 100 SER A N 1
ATOM 834 C CA . SER A 1 100 ? -14.457 0.726 3.780 1.00 96.00 100 SER A CA 1
ATOM 835 C C .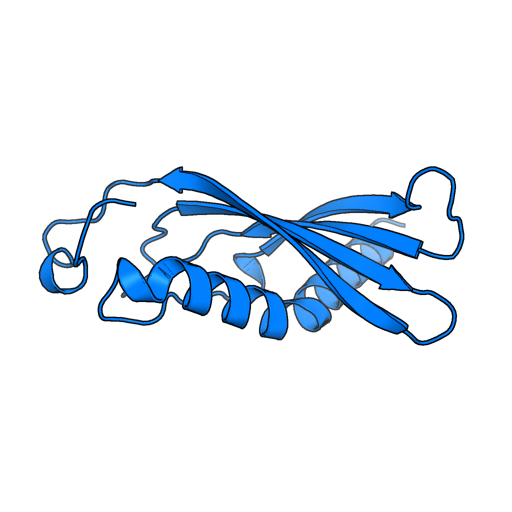 SER A 1 100 ? -15.127 -0.500 4.400 1.00 96.00 100 SER A C 1
ATOM 837 O O . SER A 1 100 ? -16.102 -1.032 3.861 1.00 96.00 100 SER A O 1
ATOM 839 N N . PHE A 1 101 ? -14.615 -0.952 5.537 1.00 94.81 101 PHE A N 1
ATOM 840 C CA . PHE A 1 101 ? -15.263 -1.954 6.376 1.00 94.81 101 PHE A CA 1
ATOM 841 C C . PHE A 1 101 ? -15.755 -1.313 7.677 1.00 94.81 101 PHE A C 1
ATOM 843 O O . PHE A 1 101 ? -15.119 -0.378 8.165 1.00 94.81 101 PHE A O 1
ATOM 850 N N . PRO A 1 102 ? -16.854 -1.815 8.267 1.00 91.94 102 PRO A N 1
ATOM 851 C CA . PRO A 1 102 ? -17.305 -1.351 9.571 1.00 91.94 102 PRO A CA 1
ATOM 852 C C . PRO A 1 102 ? -16.219 -1.542 10.632 1.00 91.94 102 PRO A C 1
ATOM 854 O O . PRO A 1 102 ? -15.658 -2.631 10.767 1.00 91.94 102 PRO A O 1
ATOM 857 N N . VAL A 1 103 ? -15.953 -0.490 11.405 1.00 93.31 103 VAL A N 1
ATOM 858 C CA . VAL A 1 103 ? -15.055 -0.558 12.559 1.00 93.31 103 VAL A CA 1
ATOM 859 C C . VAL A 1 103 ? -15.863 -1.034 13.775 1.00 93.31 103 VAL A C 1
ATOM 861 O O . VAL A 1 103 ? -16.906 -0.441 14.063 1.00 93.31 103 VAL A O 1
ATOM 864 N N . PRO A 1 104 ? -15.428 -2.088 14.490 1.00 92.94 104 PRO A N 1
ATOM 865 C CA . PRO A 1 104 ? -16.064 -2.533 15.728 1.00 92.94 104 PRO A CA 1
ATOM 866 C C . PRO A 1 104 ? -16.120 -1.428 16.791 1.00 92.94 104 PRO A C 1
ATOM 868 O O . PRO A 1 104 ? -15.183 -0.641 16.902 1.00 92.94 104 PRO A O 1
ATOM 871 N N . GLU A 1 105 ? -17.164 -1.429 17.623 1.00 93.50 105 GLU A N 1
ATOM 872 C CA . GLU A 1 105 ? -17.411 -0.383 18.636 1.00 93.50 105 GLU A CA 1
ATOM 873 C C . GLU A 1 105 ? -16.229 -0.152 19.584 1.00 93.50 105 GLU A C 1
ATOM 875 O O . GLU A 1 105 ? -15.892 0.984 19.904 1.00 93.50 105 GLU A O 1
ATOM 880 N N . HIS A 1 106 ? -15.535 -1.226 19.973 1.00 93.44 106 HIS A N 1
ATOM 881 C CA . HIS A 1 106 ? -14.366 -1.158 20.856 1.00 93.44 106 HIS A CA 1
ATOM 882 C C . HIS A 1 106 ? -13.134 -0.460 20.240 1.00 93.44 106 HIS A C 1
ATOM 884 O O . HIS A 1 106 ? -12.104 -0.391 20.902 1.00 93.44 106 HIS A O 1
ATOM 890 N N . LEU A 1 107 ? -13.211 -0.014 18.979 1.00 93.25 107 LEU A N 1
ATOM 891 C CA . LEU A 1 107 ? -12.170 0.734 18.264 1.00 93.25 107 LEU A CA 1
ATOM 892 C C . LEU A 1 107 ? -12.670 2.097 17.758 1.00 93.25 107 LEU A C 1
ATOM 894 O O . LEU A 1 107 ? -12.019 2.723 16.923 1.00 93.25 107 LEU A O 1
ATOM 898 N N . TRP A 1 108 ? -13.843 2.564 18.189 1.00 93.50 108 TRP A N 1
ATOM 899 C CA . TRP A 1 108 ? -14.358 3.869 17.759 1.00 93.50 108 TRP A CA 1
ATOM 900 C C . TRP A 1 108 ? -13.578 5.044 18.345 1.00 93.50 108 TRP A C 1
ATOM 902 O O . TRP A 1 108 ? -13.510 6.097 17.721 1.00 93.50 108 TRP A O 1
ATOM 912 N N . ASP A 1 109 ? -12.934 4.856 19.494 1.00 94.31 109 ASP A N 1
ATOM 913 C CA . ASP A 1 109 ? -12.073 5.847 20.143 1.00 94.31 109 ASP A CA 1
ATOM 914 C C . ASP A 1 109 ? -10.870 6.261 19.280 1.00 94.31 109 ASP A C 1
ATOM 916 O O . ASP A 1 109 ? -10.329 7.355 19.452 1.00 94.31 109 ASP A O 1
ATOM 920 N N . VAL A 1 110 ? -10.467 5.416 18.324 1.00 94.50 110 VAL A N 1
ATOM 921 C CA . VAL A 1 110 ? -9.368 5.721 17.403 1.00 94.50 110 VAL A CA 1
ATOM 922 C C . VAL A 1 110 ? -9.812 6.287 16.055 1.00 94.50 110 VAL A C 1
ATOM 924 O O . VAL A 1 110 ? -8.953 6.606 15.231 1.00 94.50 110 VAL A O 1
ATOM 927 N N . VAL A 1 111 ? -11.121 6.424 15.816 1.00 93.31 111 VAL A N 1
ATOM 928 C CA . VAL A 1 111 ? -11.691 6.982 14.582 1.00 93.31 111 VAL A CA 1
ATOM 929 C C . VAL A 1 111 ? -12.116 8.430 14.819 1.00 93.31 111 VAL A C 1
ATOM 931 O O . VAL A 1 111 ? -13.034 8.705 15.583 1.00 93.31 111 VAL A O 1
ATOM 934 N N . CYS A 1 112 ? -11.466 9.366 14.130 1.00 90.88 112 CYS A N 1
ATOM 935 C CA . CYS A 1 112 ? -11.765 10.797 14.232 1.00 90.88 112 CYS A CA 1
ATOM 936 C C . CYS A 1 112 ? -12.946 11.209 13.345 1.00 90.88 112 CYS A C 1
ATOM 938 O O . CYS A 1 112 ? -13.725 12.087 13.710 1.00 90.88 112 CYS A O 1
ATOM 940 N N . GLN A 1 113 ? -13.049 10.613 12.155 1.00 88.25 113 GLN A N 1
ATOM 941 C CA . GLN A 1 113 ? -14.081 10.911 11.160 1.00 88.25 113 GLN A CA 1
ATOM 942 C C . GLN A 1 113 ? -14.278 9.723 10.198 1.00 88.25 113 GLN A C 1
ATOM 944 O O . GLN A 1 113 ? -13.375 8.889 10.073 1.00 88.25 113 GLN A O 1
ATOM 949 N N . PRO A 1 114 ? -15.433 9.623 9.513 1.00 83.50 114 PRO A N 1
ATOM 950 C CA . PRO A 1 114 ? -15.695 8.561 8.542 1.00 83.50 114 PRO A CA 1
ATOM 951 C C . PRO A 1 114 ? -14.708 8.591 7.369 1.00 83.50 114 PRO A C 1
ATOM 953 O O . PRO A 1 114 ? -14.340 9.670 6.905 1.00 83.50 114 PRO A O 1
ATOM 956 N N . PHE A 1 115 ? -14.332 7.413 6.867 1.00 81.44 115 PHE A N 1
ATOM 957 C CA . PHE A 1 115 ? -13.462 7.225 5.703 1.00 81.44 115 PHE A CA 1
ATOM 958 C C . PHE A 1 115 ? -14.071 6.258 4.698 1.00 81.44 115 PHE A C 1
ATOM 960 O O . PHE A 1 115 ? -14.640 5.214 5.096 1.00 81.44 115 PHE A O 1
#

Secondary structure (DSSP, 8-state):
-HHHHHHHHHHHHHHHHHHHHHHHHHHHTTTBSSPPB--GGGEEEEEEEEETTEEEEEEEEEEE--EETTTEE-EEEEEEEEEETTT--EEEEEEEEEEE-PPPGGGGGGB-S--

pLDDT: mean 92.52, std 7.93, range [49.5, 98.25]

Sequence (115 aa):
MHHANRLCEDTLRAIFLPRAREEVCRYYRDFLTVKPQLMCWCMKLVNLRHSPGECSRYLIDFELYPYIGQKVTIAVCRLTFSVKDYDGEIKLESFRQVRSFPVPEHLWDVVCQPF